Protein AF-A0A8J6LP20-F1 (afdb_monomer_lite)

Structure (mmCIF, N/CA/C/O backbone):
data_AF-A0A8J6LP20-F1
#
_entry.id   AF-A0A8J6LP20-F1
#
loop_
_atom_site.group_PDB
_atom_site.id
_atom_site.type_symbol
_atom_site.label_atom_id
_atom_site.label_alt_id
_atom_site.label_comp_id
_atom_site.label_asym_id
_atom_site.label_entity_id
_atom_site.label_seq_id
_atom_site.pdbx_PDB_ins_code
_atom_site.Cartn_x
_atom_site.Cartn_y
_atom_site.Cartn_z
_atom_site.occupancy
_atom_site.B_iso_or_equiv
_atom_site.auth_seq_id
_atom_site.auth_comp_id
_atom_site.auth_asym_id
_atom_site.auth_atom_id
_atom_site.pdbx_PDB_model_num
ATOM 1 N N . MET A 1 1 ? -15.636 16.261 12.898 1.00 39.59 1 MET A N 1
ATOM 2 C CA . MET A 1 1 ? -15.245 15.262 11.883 1.00 39.59 1 MET A CA 1
ATOM 3 C C . MET A 1 1 ? -13.776 15.537 11.599 1.00 39.59 1 MET A C 1
ATOM 5 O O . MET A 1 1 ? -13.482 16.472 10.875 1.00 39.59 1 MET A O 1
ATOM 9 N N . HIS A 1 2 ? -12.869 14.901 12.346 1.00 33.84 2 HIS A N 1
ATOM 10 C CA . HIS A 1 2 ? -11.436 15.196 12.260 1.00 33.84 2 HIS A CA 1
ATOM 11 C C . HIS A 1 2 ? -10.814 14.283 11.203 1.00 33.84 2 HIS A C 1
ATOM 13 O O . HIS A 1 2 ? -10.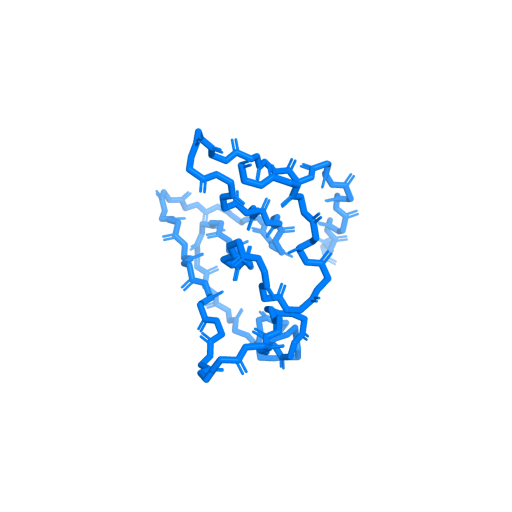598 13.102 11.467 1.00 33.84 2 HIS A O 1
ATOM 19 N N . ASP A 1 3 ? -10.569 14.832 10.014 1.00 45.25 3 ASP A N 1
ATOM 20 C CA . ASP A 1 3 ? -9.644 14.248 9.048 1.00 45.25 3 ASP A CA 1
ATOM 21 C C . ASP A 1 3 ? -8.231 14.392 9.607 1.00 45.25 3 ASP A C 1
ATOM 23 O O . ASP A 1 3 ? -7.595 15.442 9.521 1.00 45.25 3 ASP A O 1
ATOM 27 N N . VAL A 1 4 ? -7.740 13.324 10.224 1.00 48.19 4 VAL A N 1
ATOM 28 C CA . VAL A 1 4 ? -6.309 13.163 10.442 1.00 48.19 4 VAL A CA 1
ATOM 29 C C . VAL A 1 4 ? -5.697 12.690 9.128 1.00 48.19 4 VAL A C 1
ATOM 31 O O . VAL A 1 4 ? -5.458 11.501 8.929 1.00 48.19 4 VAL A O 1
ATOM 34 N N . ASN A 1 5 ? -5.391 13.650 8.252 1.00 47.22 5 ASN A N 1
ATOM 35 C CA . ASN A 1 5 ? -4.208 13.554 7.397 1.00 47.22 5 ASN A CA 1
ATOM 36 C C . ASN A 1 5 ? -2.987 13.521 8.328 1.00 47.22 5 ASN A C 1
ATOM 38 O O . ASN A 1 5 ? -2.287 14.512 8.510 1.00 47.22 5 ASN A O 1
ATOM 42 N N . ALA A 1 6 ? -2.776 12.397 9.008 1.00 50.03 6 ALA A N 1
ATOM 43 C CA . ALA A 1 6 ? -1.474 12.106 9.559 1.00 50.03 6 ALA A CA 1
ATOM 44 C C . ALA A 1 6 ? -0.635 11.690 8.355 1.00 50.03 6 ALA A C 1
ATOM 46 O O . ALA A 1 6 ? -0.763 10.556 7.893 1.00 50.03 6 ALA A O 1
ATOM 47 N N . GLU A 1 7 ? 0.164 12.619 7.829 1.00 60.25 7 GLU A N 1
ATOM 48 C CA . GLU A 1 7 ? 1.246 12.306 6.898 1.00 60.25 7 GLU A CA 1
ATOM 49 C C . GLU A 1 7 ? 2.241 11.410 7.635 1.00 60.25 7 GLU A C 1
ATOM 51 O O . GLU A 1 7 ? 3.202 11.850 8.261 1.00 60.25 7 GLU A O 1
ATOM 56 N N . ARG A 1 8 ? 1.908 10.123 7.690 1.00 75.06 8 ARG A N 1
ATOM 57 C CA . ARG A 1 8 ? 2.796 9.091 8.183 1.00 75.06 8 ARG A CA 1
ATOM 58 C C . ARG A 1 8 ? 3.708 8.711 7.041 1.00 75.06 8 ARG A C 1
ATOM 60 O O . ARG A 1 8 ? 3.241 8.500 5.923 1.00 75.06 8 ARG A O 1
ATOM 67 N N . GLU A 1 9 ? 4.984 8.572 7.370 1.00 85.81 9 GLU A N 1
ATOM 68 C CA . GLU A 1 9 ? 5.957 7.992 6.459 1.00 85.81 9 GLU A CA 1
ATOM 69 C C . GLU A 1 9 ? 5.436 6.650 5.917 1.00 85.81 9 GLU A C 1
ATOM 71 O O . GLU A 1 9 ? 4.864 5.854 6.681 1.00 85.81 9 GLU A O 1
ATOM 76 N N . PRO A 1 10 ? 5.598 6.393 4.609 1.00 90.56 10 PRO A N 1
ATOM 77 C CA . PRO A 1 10 ? 5.170 5.144 4.015 1.00 90.56 10 PRO A CA 1
ATOM 78 C C . PRO A 1 10 ? 5.954 3.971 4.607 1.00 90.56 10 PRO A C 1
ATOM 80 O O . PRO A 1 10 ? 7.148 4.063 4.905 1.00 90.56 10 PRO A O 1
ATOM 83 N N . LEU A 1 11 ? 5.279 2.834 4.744 1.00 92.50 11 LEU A N 1
ATOM 84 C CA . LEU A 1 11 ? 5.912 1.584 5.140 1.00 92.50 11 LEU A CA 1
ATOM 85 C C . LEU A 1 11 ? 6.427 0.856 3.902 1.00 92.50 11 LEU A C 1
ATOM 87 O O . LEU A 1 11 ? 5.762 0.824 2.869 1.00 92.50 11 LEU A O 1
ATOM 91 N N . TRP A 1 12 ? 7.586 0.221 4.032 1.00 91.81 12 TRP A N 1
ATOM 92 C CA . TRP A 1 12 ? 8.199 -0.561 2.965 1.00 91.81 12 TRP A CA 1
ATOM 93 C C . TRP A 1 12 ? 8.276 -2.029 3.361 1.00 91.81 12 TRP A C 1
ATOM 95 O O . TRP A 1 12 ? 8.731 -2.366 4.457 1.00 91.81 12 TRP A O 1
ATOM 105 N N . THR A 1 13 ? 7.832 -2.919 2.476 1.00 91.31 13 THR A N 1
ATOM 106 C CA . THR A 1 13 ? 8.027 -4.359 2.664 1.00 91.31 13 THR A CA 1
ATOM 107 C C . THR A 1 13 ? 9.424 -4.773 2.206 1.00 91.31 13 THR A C 1
ATOM 109 O O . THR A 1 13 ? 10.068 -4.096 1.406 1.00 91.31 13 THR A O 1
ATOM 112 N N . ARG A 1 14 ? 9.880 -5.954 2.645 1.00 89.81 14 ARG A N 1
ATOM 113 C CA . ARG A 1 14 ? 11.150 -6.538 2.180 1.00 89.81 14 ARG A CA 1
ATOM 114 C C . ARG A 1 14 ? 11.196 -6.756 0.661 1.00 89.81 14 ARG A C 1
ATOM 116 O O . ARG A 1 14 ? 12.278 -6.797 0.097 1.00 89.81 14 ARG A O 1
ATOM 123 N N . SER A 1 15 ? 10.042 -6.909 0.013 1.00 88.81 15 SER A N 1
ATOM 124 C CA . SER A 1 15 ? 9.934 -7.070 -1.439 1.00 88.81 15 SER A CA 1
ATOM 125 C C . SER A 1 15 ? 9.833 -5.737 -2.195 1.00 88.81 15 SER A C 1
ATOM 127 O O . SER A 1 15 ? 9.500 -5.754 -3.374 1.00 88.81 15 SER A O 1
ATOM 129 N N . GLY A 1 16 ? 10.038 -4.594 -1.529 1.00 89.88 16 GLY A N 1
ATOM 130 C CA . GLY A 1 16 ? 10.020 -3.265 -2.153 1.00 89.88 16 GLY A CA 1
ATOM 131 C C . GLY A 1 16 ? 8.626 -2.667 -2.378 1.00 89.88 16 GLY A C 1
ATOM 132 O O . 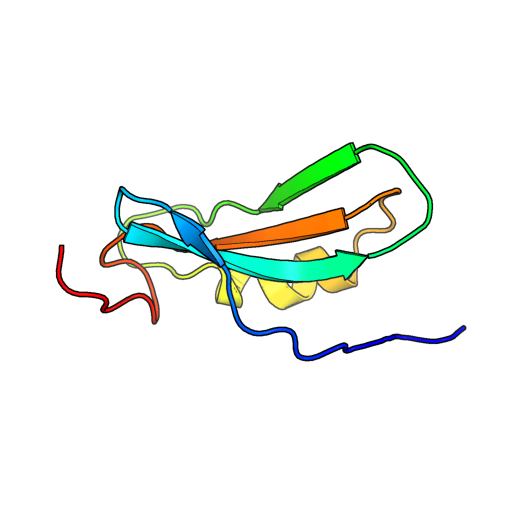GLY A 1 16 ? 8.496 -1.669 -3.084 1.00 89.88 16 GLY A O 1
ATOM 133 N N . VAL A 1 17 ? 7.570 -3.251 -1.802 1.00 91.38 17 VAL A N 1
ATOM 134 C CA . VAL A 1 17 ? 6.216 -2.679 -1.894 1.00 91.38 17 VAL A CA 1
ATOM 135 C C . VAL A 1 17 ? 6.118 -1.488 -0.948 1.00 91.38 17 VAL A C 1
ATOM 137 O O . VAL A 1 17 ? 6.449 -1.617 0.235 1.00 91.38 17 VAL A O 1
ATOM 140 N N . ARG A 1 18 ? 5.625 -0.356 -1.456 1.00 92.19 18 ARG A N 1
ATOM 141 C CA . ARG A 1 18 ? 5.340 0.843 -0.664 1.00 92.19 18 ARG A CA 1
ATOM 142 C C . ARG A 1 18 ? 3.881 0.838 -0.221 1.00 92.19 18 ARG A C 1
ATOM 144 O O . ARG A 1 18 ? 2.979 0.677 -1.041 1.00 92.19 18 ARG A O 1
ATOM 151 N N . LEU A 1 19 ? 3.655 1.028 1.073 1.00 93.19 19 LEU A N 1
ATOM 152 C CA . LEU A 1 19 ? 2.338 1.120 1.692 1.00 93.19 19 LEU A CA 1
ATOM 153 C C . LEU A 1 19 ? 2.160 2.514 2.293 1.00 93.19 19 LEU A C 1
ATOM 155 O O . LEU A 1 19 ? 2.809 2.860 3.282 1.00 93.19 19 LEU A O 1
ATOM 159 N N . THR A 1 20 ? 1.242 3.291 1.731 1.00 92.56 20 THR A N 1
ATOM 160 C CA . THR A 1 20 ? 0.906 4.630 2.227 1.00 92.56 20 THR A CA 1
ATOM 161 C C . THR A 1 20 ? -0.428 4.571 2.957 1.00 92.56 20 THR A C 1
ATOM 163 O O . THR A 1 20 ? -1.440 4.158 2.387 1.00 92.56 20 THR A O 1
ATOM 166 N N . LEU A 1 21 ? -0.452 4.969 4.230 1.00 93.06 21 LEU A N 1
ATOM 167 C CA . LEU A 1 21 ? -1.693 5.018 5.002 1.00 93.06 21 LEU A CA 1
ATOM 168 C C . LEU A 1 21 ? -2.570 6.162 4.480 1.00 93.06 21 LEU A C 1
ATOM 170 O O . LEU A 1 21 ? -2.201 7.325 4.597 1.00 93.06 21 LEU A O 1
ATOM 174 N N . ALA A 1 22 ? -3.739 5.836 3.937 1.00 91.81 22 ALA A N 1
ATOM 175 C CA . ALA A 1 22 ? -4.674 6.826 3.410 1.00 91.81 22 ALA A CA 1
ATOM 176 C C . ALA A 1 22 ? -5.723 7.264 4.438 1.00 91.81 22 ALA A C 1
ATOM 178 O O . ALA A 1 22 ? -6.148 8.414 4.435 1.00 91.81 22 ALA A O 1
ATOM 179 N N . PHE A 1 23 ? -6.148 6.358 5.321 1.00 91.88 23 PHE A N 1
ATOM 180 C CA . PHE A 1 23 ? -6.993 6.693 6.467 1.00 91.88 23 PHE A CA 1
ATOM 181 C C . PHE A 1 23 ? -6.816 5.681 7.597 1.00 91.88 23 PHE A C 1
ATOM 183 O O . PHE A 1 23 ? -6.469 4.523 7.364 1.00 91.88 23 PHE A O 1
ATOM 190 N N . SER A 1 24 ? -7.132 6.104 8.820 1.00 91.88 24 SER A N 1
ATOM 191 C CA . SER A 1 24 ? -7.233 5.234 9.992 1.00 91.88 24 SER A CA 1
ATOM 192 C C . SER A 1 24 ? -8.462 5.614 10.812 1.00 91.88 24 SER A C 1
ATOM 194 O O . SER A 1 24 ? -8.622 6.762 11.225 1.00 91.88 24 SER A O 1
ATOM 196 N N . LYS A 1 25 ? -9.363 4.651 10.998 1.00 92.12 25 LYS A N 1
ATOM 197 C CA . LYS A 1 25 ? -10.634 4.780 11.720 1.00 92.12 25 LYS A CA 1
ATOM 198 C C . LYS A 1 25 ? -10.775 3.615 12.708 1.00 92.12 25 LYS A C 1
ATOM 200 O O . LYS A 1 25 ? -10.117 2.587 12.533 1.00 92.12 25 LYS A O 1
ATOM 205 N N . PRO A 1 26 ? -11.654 3.714 13.723 1.00 94.19 26 PRO A N 1
ATOM 206 C CA . PRO A 1 26 ? -11.952 2.583 14.595 1.00 94.19 26 PRO A CA 1
ATOM 207 C C . PRO A 1 26 ? -12.347 1.334 13.796 1.00 94.19 26 PRO A C 1
ATOM 209 O O . PRO A 1 26 ? -13.126 1.399 12.843 1.00 94.19 26 PRO A O 1
ATOM 212 N N . GLY A 1 27 ? -11.790 0.191 14.183 1.00 93.19 27 GLY A N 1
ATOM 213 C CA . GLY A 1 27 ? -11.972 -1.081 13.492 1.00 93.19 27 GLY A CA 1
ATOM 214 C C . GLY A 1 27 ? -10.671 -1.874 13.433 1.00 93.19 27 GLY A C 1
ATOM 215 O O . GLY A 1 27 ? -9.588 -1.334 13.626 1.00 93.19 27 GLY A O 1
ATOM 216 N N . ARG A 1 28 ? -10.785 -3.178 13.181 1.00 95.00 28 ARG A N 1
ATOM 217 C CA . ARG A 1 28 ? -9.643 -4.113 13.150 1.00 95.00 28 ARG A CA 1
ATOM 218 C C . ARG A 1 28 ? -9.151 -4.457 11.744 1.00 95.00 28 ARG A C 1
ATOM 220 O O . ARG A 1 28 ? -8.221 -5.241 11.598 1.00 95.00 28 ARG A O 1
ATOM 227 N N . TRP A 1 29 ? -9.824 -3.943 10.719 1.00 96.81 29 TRP A N 1
ATOM 228 C CA . TRP A 1 29 ? -9.583 -4.335 9.335 1.00 96.81 29 TRP A CA 1
ATOM 229 C C . TRP A 1 29 ? -8.538 -3.446 8.672 1.00 96.81 29 TRP A C 1
ATOM 231 O O . TRP A 1 29 ? -8.454 -2.254 8.962 1.00 96.81 29 TRP A O 1
ATOM 241 N N . ASN A 1 30 ? -7.768 -4.042 7.766 1.00 95.38 30 ASN A N 1
ATOM 242 C CA . ASN A 1 30 ? -6.862 -3.332 6.876 1.00 95.38 30 ASN A CA 1
ATOM 243 C C . ASN A 1 30 ? -7.344 -3.542 5.442 1.00 95.38 30 ASN A C 1
ATOM 245 O O . ASN A 1 30 ? -7.481 -4.682 4.999 1.00 95.38 30 ASN A O 1
ATOM 249 N N . TRP A 1 31 ? -7.604 -2.447 4.739 1.00 95.69 31 TRP A N 1
ATOM 250 C CA . TRP A 1 31 ? -8.036 -2.429 3.347 1.00 95.69 31 TRP A CA 1
ATOM 251 C C . TRP A 1 31 ? -6.859 -2.048 2.465 1.00 95.69 31 TRP A C 1
ATOM 253 O O . TRP A 1 31 ? -6.208 -1.036 2.719 1.00 95.69 31 TRP A O 1
ATOM 263 N N . LEU A 1 32 ? -6.589 -2.857 1.445 1.00 94.31 32 LEU A N 1
ATOM 264 C CA . LEU A 1 32 ? -5.513 -2.617 0.491 1.00 94.31 32 LEU A CA 1
ATOM 265 C C . LEU A 1 32 ? -6.114 -2.152 -0.834 1.00 94.31 32 LEU A C 1
ATOM 267 O O . LEU A 1 32 ? -6.925 -2.857 -1.434 1.00 94.31 32 LEU A O 1
ATOM 271 N N . PHE A 1 33 ? -5.705 -0.973 -1.282 1.00 92.62 33 PHE A N 1
ATOM 272 C CA . PHE A 1 33 ? -6.088 -0.400 -2.564 1.00 92.62 33 PHE A CA 1
ATOM 273 C C . PHE A 1 33 ? -4.935 -0.598 -3.541 1.00 92.62 33 PHE A C 1
ATOM 275 O O . PHE A 1 33 ? -3.936 0.122 -3.499 1.00 92.62 33 PHE A O 1
ATOM 282 N N . VAL A 1 34 ? -5.074 -1.621 -4.382 1.00 90.50 34 VAL A N 1
ATOM 283 C CA . VAL A 1 34 ? -4.053 -2.034 -5.346 1.00 90.50 34 VAL A CA 1
ATOM 284 C C . VAL A 1 34 ? -4.395 -1.423 -6.709 1.00 90.50 34 VAL A C 1
ATOM 286 O O . VAL A 1 34 ? -5.498 -1.674 -7.205 1.00 90.50 34 VAL A O 1
ATOM 289 N N . PRO A 1 35 ? -3.512 -0.601 -7.306 1.00 85.62 35 PRO A N 1
ATOM 290 C CA . PRO A 1 35 ? -3.731 -0.051 -8.634 1.00 85.62 35 PRO A CA 1
ATOM 291 C C . PRO A 1 35 ? -3.769 -1.176 -9.670 1.00 85.62 35 PRO A C 1
ATOM 293 O O . PRO A 1 35 ? -3.115 -2.209 -9.532 1.00 85.62 35 PRO A O 1
ATOM 296 N N . GLY A 1 36 ? -4.581 -0.983 -10.705 1.00 80.12 36 GLY A N 1
ATOM 297 C CA . GLY A 1 36 ? -4.595 -1.873 -11.860 1.00 80.12 36 GLY A CA 1
ATOM 298 C C . GLY A 1 36 ? -3.582 -1.431 -12.915 1.00 80.12 36 GLY A C 1
ATOM 299 O O . GLY A 1 36 ? -3.265 -0.251 -13.000 1.00 80.12 36 GLY A O 1
ATOM 300 N N . GLY A 1 37 ? -3.165 -2.364 -13.776 1.00 71.56 37 GLY A N 1
ATOM 301 C CA . GLY A 1 37 ? -2.350 -2.088 -14.965 1.00 71.56 37 GLY A CA 1
ATOM 302 C C . GLY A 1 37 ? -0.866 -1.780 -14.671 1.00 71.56 37 GLY A C 1
ATOM 303 O O . GLY A 1 37 ? -0.563 -1.109 -13.690 1.00 71.56 37 GLY A O 1
ATOM 304 N N . PRO A 1 38 ? 0.078 -2.223 -15.524 1.00 70.00 38 PRO A N 1
ATOM 305 C CA . PRO A 1 38 ? 1.502 -1.928 -15.343 1.00 70.00 38 PRO A CA 1
ATOM 306 C C . PRO A 1 38 ? 1.794 -0.421 -15.336 1.00 70.00 38 PRO A C 1
ATOM 308 O O . PRO A 1 38 ? 1.272 0.313 -16.179 1.00 70.00 38 PRO A O 1
ATOM 311 N N . GLY A 1 39 ? 2.656 0.042 -14.430 1.00 68.25 39 GLY A N 1
ATOM 312 C CA . GLY A 1 39 ? 3.147 1.421 -14.383 1.00 68.25 39 GLY A CA 1
ATOM 313 C C . GLY A 1 39 ? 2.197 2.431 -13.736 1.00 68.25 39 GLY A C 1
ATOM 314 O O . GLY A 1 39 ? 2.564 3.600 -13.600 1.00 68.25 39 GLY A O 1
ATOM 315 N N . THR A 1 40 ? 1.001 2.017 -13.307 1.00 76.19 40 THR A N 1
ATOM 316 C CA . THR A 1 40 ? 0.038 2.909 -12.644 1.00 76.19 40 THR A CA 1
ATOM 317 C C . THR A 1 40 ? 0.243 2.868 -11.138 1.00 76.19 40 THR A C 1
ATOM 319 O O . THR A 1 40 ? 0.125 1.820 -10.513 1.00 76.19 40 THR A O 1
ATOM 322 N N . GLY A 1 41 ? 0.526 4.022 -10.541 1.00 81.38 41 GLY A N 1
ATOM 323 C CA . GLY A 1 41 ? 0.627 4.145 -9.093 1.00 81.38 41 GLY A CA 1
ATOM 324 C C . GLY A 1 41 ? -0.731 4.204 -8.400 1.00 81.38 41 GLY A C 1
ATOM 325 O O . GLY A 1 41 ? -1.768 4.545 -8.990 1.00 81.38 41 GLY A O 1
ATOM 326 N N . SER A 1 42 ? -0.725 3.895 -7.110 1.00 84.31 42 SER A N 1
ATOM 327 C CA . SER A 1 42 ? -1.899 3.936 -6.242 1.00 84.31 42 SER A CA 1
ATOM 328 C C . SER A 1 42 ? -2.467 5.345 -6.065 1.00 84.31 42 SER A C 1
ATOM 330 O O . SER A 1 42 ? -3.625 5.489 -5.673 1.00 84.31 42 SER A O 1
ATOM 332 N N . GLU A 1 43 ? -1.730 6.397 -6.438 1.00 84.00 43 GLU A N 1
ATOM 333 C CA . GLU A 1 43 ? -2.221 7.777 -6.420 1.00 84.00 43 GLU A CA 1
ATOM 334 C C . GLU A 1 43 ? -3.468 7.955 -7.305 1.00 84.00 43 GLU A C 1
ATOM 336 O O . GLU A 1 43 ? -4.342 8.769 -6.986 1.00 84.00 43 GLU A O 1
ATOM 341 N N . SER A 1 44 ? -3.608 7.137 -8.356 1.00 86.38 44 SER A N 1
ATOM 342 C CA . SER A 1 44 ? -4.805 7.075 -9.210 1.00 86.38 44 SER A CA 1
ATOM 343 C C . SER A 1 44 ? -6.087 6.706 -8.448 1.00 86.38 44 SER A C 1
ATOM 345 O O . SER A 1 44 ? -7.182 7.102 -8.844 1.00 86.38 44 SER A O 1
ATOM 347 N N . LEU A 1 45 ? -5.965 5.998 -7.322 1.00 88.56 45 LEU A N 1
ATOM 348 C CA . LEU A 1 45 ? -7.085 5.561 -6.487 1.00 88.56 45 LEU A CA 1
ATOM 349 C C . LEU A 1 45 ? -7.426 6.559 -5.374 1.00 88.56 45 LEU A C 1
ATOM 351 O O . LEU A 1 45 ? -8.408 6.360 -4.660 1.00 88.56 45 LEU A O 1
ATOM 355 N N . SER A 1 46 ? -6.654 7.635 -5.209 1.00 85.69 46 SER A N 1
ATOM 356 C CA . SER A 1 46 ? -6.798 8.572 -4.086 1.00 85.69 46 SER A CA 1
ATOM 357 C C . SER A 1 46 ? -8.214 9.150 -3.951 1.00 85.69 46 SER A C 1
ATOM 359 O O . SER A 1 46 ? -8.763 9.186 -2.847 1.00 85.69 46 SER A O 1
ATOM 361 N N . SER A 1 47 ? -8.850 9.536 -5.061 1.00 86.12 47 SER A N 1
ATOM 362 C CA . SER A 1 47 ? -10.235 10.023 -5.064 1.00 86.12 47 SER A CA 1
ATOM 363 C C . SER A 1 47 ? -11.228 8.953 -4.618 1.00 86.12 47 SER A C 1
ATOM 365 O O . SER A 1 47 ? -12.122 9.252 -3.830 1.00 86.12 47 SER A O 1
ATOM 367 N N . LEU A 1 48 ? -11.060 7.704 -5.069 1.00 88.19 48 LEU A N 1
ATOM 368 C CA . LEU A 1 48 ? -11.901 6.589 -4.636 1.00 88.19 48 LEU A CA 1
ATOM 369 C C . LEU A 1 48 ? -11.757 6.373 -3.130 1.00 88.19 48 LEU A C 1
ATOM 371 O O . LEU A 1 48 ? -12.759 6.366 -2.423 1.00 88.19 48 LEU A O 1
ATOM 375 N N . VAL A 1 49 ? -10.521 6.271 -2.635 1.00 89.69 49 VAL A N 1
ATOM 376 C CA . VAL A 1 49 ? -10.222 6.033 -1.215 1.00 89.69 49 VAL A CA 1
ATOM 377 C C . VAL A 1 49 ? -10.836 7.102 -0.312 1.00 89.69 49 VAL A C 1
ATOM 379 O O . VAL A 1 49 ? -11.369 6.768 0.744 1.00 89.69 49 VAL A O 1
ATOM 382 N N . ARG A 1 50 ? -10.837 8.369 -0.746 1.00 84.25 50 ARG A N 1
ATOM 383 C CA . ARG A 1 50 ? -11.485 9.474 -0.018 1.00 84.25 50 ARG A CA 1
ATOM 384 C C . ARG A 1 50 ? -13.008 9.357 0.037 1.00 84.25 50 ARG A C 1
ATOM 386 O O . ARG A 1 50 ? -13.611 9.843 0.988 1.00 84.25 50 ARG A O 1
ATOM 393 N N . MET A 1 51 ? -13.632 8.730 -0.958 1.00 89.12 51 MET A N 1
ATOM 394 C CA . MET A 1 51 ? -15.085 8.547 -0.996 1.00 89.12 51 MET A CA 1
ATOM 395 C C . MET A 1 51 ? -15.556 7.335 -0.185 1.00 89.12 51 MET A C 1
ATOM 397 O O . MET A 1 51 ? -16.703 7.319 0.265 1.00 89.12 51 MET A O 1
ATOM 401 N N . VAL A 1 52 ? -14.715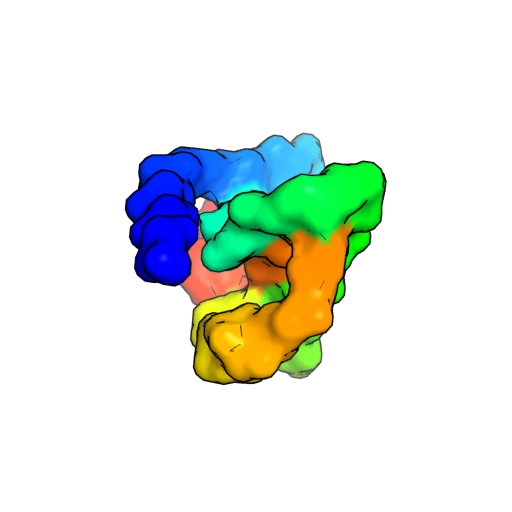 6.313 0.020 1.00 88.44 52 VAL A N 1
ATOM 402 C CA . VAL A 1 52 ? -15.163 5.089 0.701 1.00 88.44 52 VAL A CA 1
ATOM 403 C C . VAL A 1 52 ? -15.224 5.275 2.220 1.00 88.44 52 VAL A C 1
ATOM 405 O O . VAL A 1 52 ? -14.249 5.636 2.882 1.00 88.44 52 VAL A O 1
ATOM 408 N N . SER A 1 53 ? -16.373 4.949 2.814 1.00 88.06 53 SER A N 1
ATOM 409 C CA . SER A 1 53 ? -16.537 4.906 4.269 1.00 88.06 53 SER A CA 1
ATOM 410 C C . SER A 1 53 ? -16.349 3.480 4.790 1.00 88.06 53 SER A C 1
ATOM 412 O O . SER A 1 53 ? -17.310 2.733 4.954 1.00 88.06 53 SER A O 1
ATOM 414 N N . LEU A 1 54 ? -15.091 3.089 5.017 1.00 92.19 54 LEU A N 1
ATOM 415 C CA . LEU A 1 54 ? -14.733 1.769 5.550 1.00 92.19 54 LEU A CA 1
ATOM 416 C C . LEU A 1 54 ? -14.229 1.865 7.001 1.00 92.19 54 LEU A C 1
ATOM 418 O O . LEU A 1 54 ? -13.547 2.837 7.337 1.00 92.19 54 LEU A O 1
ATOM 422 N N . PRO A 1 55 ? -14.527 0.877 7.866 1.00 93.50 55 PRO A N 1
ATOM 423 C CA . PRO A 1 55 ? -13.950 0.797 9.206 1.00 93.50 55 PRO A CA 1
ATOM 424 C C . PRO A 1 55 ? -12.493 0.313 9.161 1.00 93.50 55 PRO A C 1
ATOM 426 O O . PRO A 1 55 ? -12.115 -0.438 8.260 1.00 93.50 55 PRO A O 1
ATOM 429 N N . GLY A 1 56 ? -11.698 0.655 10.178 1.00 94.19 56 GLY A N 1
ATOM 430 C CA . GLY A 1 56 ? -10.281 0.285 10.255 1.00 94.19 56 GLY A CA 1
ATOM 431 C C . GLY A 1 56 ? -9.365 1.195 9.429 1.00 94.19 56 GLY A C 1
ATOM 432 O O . GLY A 1 56 ? -9.615 2.395 9.311 1.00 94.19 56 GLY A O 1
ATOM 433 N N . SER A 1 57 ? -8.299 0.627 8.867 1.00 94.94 57 SER A N 1
ATOM 434 C CA . SER A 1 57 ? -7.250 1.365 8.150 1.00 94.94 57 SER A CA 1
ATOM 435 C C . SER A 1 57 ? -7.271 1.079 6.653 1.00 94.94 57 SER A C 1
ATOM 437 O O . SER A 1 57 ? -7.441 -0.068 6.241 1.00 94.94 57 SER A O 1
ATOM 439 N N . GLY A 1 58 ? -7.069 2.109 5.838 1.00 94.94 58 GLY A N 1
ATOM 440 C CA . GLY A 1 58 ? -6.948 2.004 4.386 1.00 94.94 58 GLY A CA 1
ATOM 441 C C . GLY A 1 58 ? -5.535 2.320 3.924 1.00 94.94 58 GLY A C 1
ATOM 442 O O . GLY A 1 58 ? -4.968 3.331 4.333 1.00 94.94 58 GLY A O 1
ATOM 443 N N . TRP A 1 59 ? -4.991 1.477 3.054 1.00 93.88 59 TRP A N 1
ATOM 444 C CA . TRP A 1 59 ? -3.619 1.561 2.567 1.00 93.88 59 TRP A CA 1
ATOM 445 C C . TRP A 1 59 ? -3.592 1.607 1.046 1.00 93.88 59 TRP A C 1
ATOM 447 O O . TRP A 1 59 ? -4.151 0.736 0.378 1.00 93.88 59 TRP A O 1
ATOM 457 N N . LEU A 1 60 ? -2.918 2.614 0.509 1.00 93.62 60 LEU A N 1
ATOM 458 C CA . LEU A 1 60 ? -2.539 2.692 -0.894 1.00 93.62 60 LEU A CA 1
ATOM 459 C C . LEU A 1 60 ? -1.278 1.846 -1.111 1.00 93.62 60 LEU A C 1
ATOM 461 O O . LEU A 1 60 ? -0.342 1.927 -0.312 1.00 93.62 60 LEU A O 1
ATOM 465 N N . VAL A 1 61 ? -1.283 1.010 -2.150 1.00 92.12 61 VAL A N 1
ATOM 466 C CA . VAL A 1 61 ? -0.221 0.031 -2.418 1.00 92.12 61 VAL A CA 1
ATOM 467 C C . VAL A 1 61 ? 0.473 0.351 -3.733 1.00 92.12 61 VAL A C 1
ATOM 469 O O . VAL A 1 61 ? -0.150 0.242 -4.781 1.00 92.12 61 VAL A O 1
ATOM 472 N N . ASP A 1 62 ? 1.770 0.645 -3.699 1.00 90.62 62 ASP A N 1
ATOM 473 C CA . ASP A 1 62 ? 2.584 0.747 -4.913 1.00 90.62 62 ASP A CA 1
ATOM 474 C C . ASP A 1 62 ? 3.543 -0.435 -5.006 1.00 90.62 62 ASP A C 1
ATOM 476 O O . ASP A 1 62 ? 4.398 -0.638 -4.133 1.00 90.62 62 ASP A O 1
ATOM 480 N N . LEU A 1 63 ? 3.424 -1.213 -6.079 1.00 88.88 63 LEU A N 1
ATOM 481 C CA . LEU A 1 63 ? 4.358 -2.297 -6.366 1.00 88.88 63 LEU A CA 1
ATOM 482 C C . LEU A 1 63 ? 5.713 -1.733 -6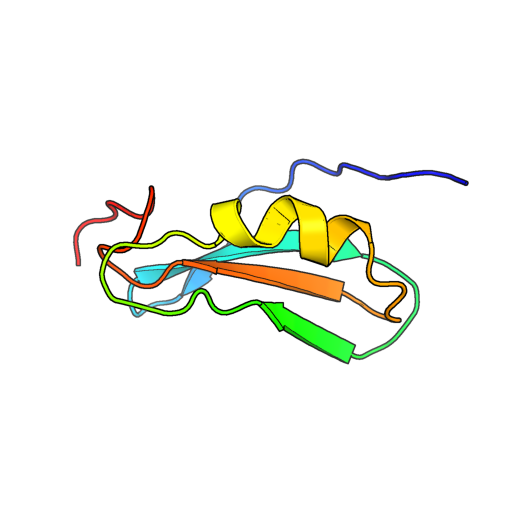.832 1.00 88.88 63 LEU A C 1
ATOM 484 O O . LEU A 1 63 ? 5.783 -0.580 -7.268 1.00 88.88 63 LEU A O 1
ATOM 488 N N . PRO A 1 64 ? 6.806 -2.511 -6.728 1.00 87.00 64 PRO A N 1
ATOM 489 C CA . PRO A 1 64 ? 8.110 -2.073 -7.212 1.00 87.00 64 PRO A CA 1
ATOM 490 C C . PRO A 1 64 ? 8.054 -1.692 -8.695 1.00 87.00 64 PRO A C 1
ATOM 492 O O . PRO A 1 64 ? 7.653 -2.502 -9.529 1.00 87.00 64 PRO A O 1
ATOM 495 N N . GLY A 1 65 ? 8.473 -0.469 -9.020 1.00 81.56 65 GLY A N 1
ATOM 496 C CA . GLY A 1 65 ? 8.486 0.039 -10.392 1.00 81.56 65 GLY A CA 1
ATOM 497 C C . GLY A 1 65 ? 7.167 0.653 -10.877 1.00 81.56 65 GLY A C 1
ATOM 498 O O . GLY A 1 65 ? 7.157 1.214 -11.972 1.00 81.56 65 GLY A O 1
ATOM 499 N N . ASP A 1 66 ? 6.093 0.613 -10.081 1.00 81.94 66 ASP A N 1
ATOM 500 C CA . ASP A 1 66 ? 4.815 1.246 -10.423 1.00 81.94 66 ASP A CA 1
ATOM 501 C C . ASP A 1 66 ? 4.718 2.685 -9.890 1.00 81.94 66 ASP A C 1
ATOM 503 O O . ASP A 1 66 ? 5.137 3.003 -8.772 1.00 81.94 66 ASP A O 1
ATOM 507 N N . GLY A 1 67 ? 4.120 3.579 -10.686 1.00 77.25 67 GLY A N 1
ATOM 508 C CA . GLY A 1 67 ? 3.850 4.960 -10.285 1.00 77.25 67 GLY A CA 1
ATOM 509 C C . GLY A 1 67 ? 5.095 5.721 -9.825 1.00 77.25 67 GLY A C 1
ATOM 510 O O . GLY A 1 67 ? 6.089 5.833 -10.548 1.00 77.25 67 GLY A O 1
ATOM 511 N N . SER A 1 68 ? 5.030 6.283 -8.612 1.00 79.94 68 SER A N 1
ATOM 512 C CA . SER A 1 68 ? 6.168 6.966 -7.985 1.00 79.94 68 SER A CA 1
ATOM 513 C C . SER A 1 68 ? 7.037 6.054 -7.103 1.00 79.94 68 SER A C 1
ATOM 515 O O . SER A 1 68 ? 8.019 6.529 -6.524 1.00 79.94 68 SER A O 1
ATOM 517 N N . ASN A 1 69 ? 6.745 4.748 -7.020 1.00 82.81 69 ASN A N 1
ATOM 518 C CA . ASN A 1 69 ? 7.605 3.775 -6.350 1.00 82.81 69 ASN A CA 1
ATOM 519 C C . ASN A 1 69 ? 8.800 3.400 -7.241 1.00 82.81 69 ASN A C 1
ATOM 521 O O . ASN A 1 69 ? 8.800 2.406 -7.965 1.00 82.81 69 ASN A O 1
ATOM 525 N N . ARG A 1 70 ? 9.850 4.222 -7.153 1.00 76.31 70 ARG A N 1
ATOM 526 C CA . ARG A 1 70 ? 11.135 4.010 -7.836 1.00 76.31 70 ARG A CA 1
ATOM 527 C C . ARG A 1 70 ? 12.214 3.422 -6.927 1.00 76.31 70 ARG A C 1
ATOM 529 O O . ARG A 1 70 ? 13.395 3.595 -7.223 1.00 76.31 70 ARG A O 1
ATOM 536 N N . ALA A 1 71 ? 11.838 2.798 -5.808 1.00 63.47 71 ALA A N 1
ATOM 537 C CA . ALA A 1 71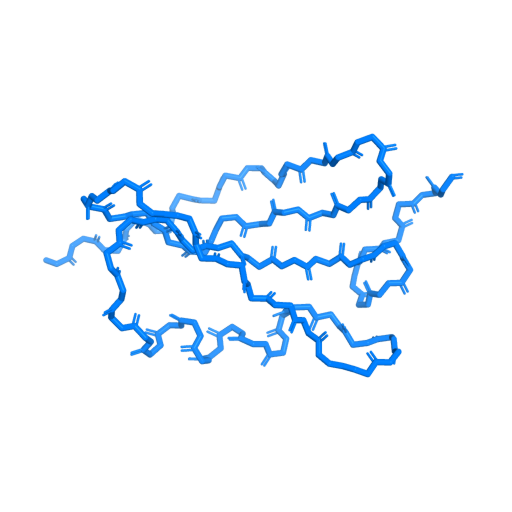 ? 12.829 2.171 -4.943 1.00 63.47 71 ALA A CA 1
ATOM 538 C C . ALA A 1 71 ? 13.613 1.113 -5.744 1.00 63.47 71 ALA A C 1
ATOM 540 O O . ALA A 1 71 ? 12.997 0.344 -6.488 1.00 63.47 71 ALA A O 1
ATOM 541 N 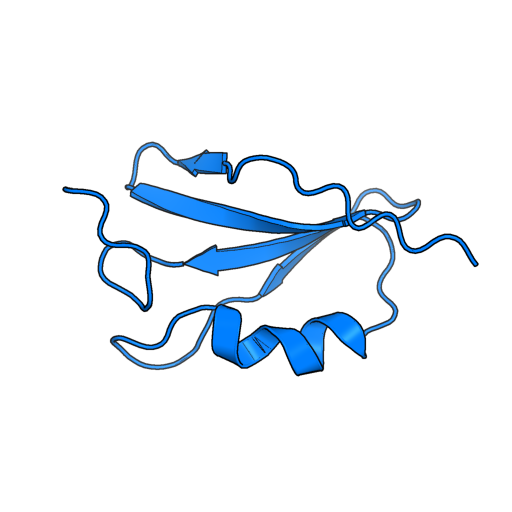N . PRO A 1 72 ? 14.954 1.090 -5.645 1.00 52.53 72 PRO A N 1
ATOM 542 C CA . PRO A 1 72 ? 15.744 0.051 -6.282 1.00 52.53 72 PRO A CA 1
ATOM 543 C C . PRO A 1 72 ? 15.377 -1.295 -5.647 1.00 52.53 72 PRO A C 1
ATOM 545 O O . PRO A 1 72 ? 15.377 -1.425 -4.421 1.00 52.53 72 PRO A O 1
ATOM 548 N N . VAL A 1 73 ? 15.003 -2.252 -6.498 1.00 54.31 73 VAL A N 1
ATOM 549 C CA . VAL A 1 73 ? 14.807 -3.665 -6.139 1.00 54.31 73 VAL A CA 1
ATOM 550 C C . VAL A 1 73 ? 16.109 -4.325 -5.708 1.00 54.31 73 VAL A C 1
ATOM 552 O O . VAL A 1 73 ? 17.167 -3.974 -6.279 1.00 54.31 73 VAL A O 1
#

Secondary structure (DSSP, 8-state):
-------PPPEE-TT--EEEEEEE-SSS-EEEEPPPSTT--GGGGHHHHHH---SSEEEEEE-TTSTT-----

Foldseek 3Di:
DDPPPPQDDWDADPQLKTKGWLDAAADDDEAEQEDDDAQAFLVVCNVVSVPDDDHGTYIGIDHCNHHPSPPDD

Sequence (73 aa):
MHDVNAEREPLWTRSGVRLTLAFSKPGRWNWLFVPGGPGTGSESLSSLVRMVSLPGSGWLVDLPGDGSNRAPV

pLDDT: mean 82.73, std 14.94, range [33.84, 96.81]

Radius of gyration: 12.4 Å; chains: 1; bounding box: 32×22×30 Å